Protein AF-W1YGS2-F1 (afdb_monomer_lite)

Structure (mmCIF, N/CA/C/O backbone):
data_AF-W1YGS2-F1
#
_entry.id   AF-W1YGS2-F1
#
loop_
_atom_site.group_PDB
_atom_site.id
_atom_site.type_symbol
_atom_site.label_atom_id
_atom_site.label_alt_id
_atom_site.label_comp_id
_atom_site.label_asym_id
_atom_site.label_entity_id
_atom_site.label_seq_id
_atom_site.pdbx_PDB_ins_code
_atom_site.Cartn_x
_atom_site.Cartn_y
_atom_site.Cartn_z
_atom_site.occupancy
_atom_site.B_iso_or_equiv
_atom_site.auth_seq_id
_atom_site.auth_comp_id
_atom_site.auth_asym_id
_atom_site.auth_atom_id
_atom_site.pdbx_PDB_model_num
ATOM 1 N N . LEU A 1 1 ? 27.357 -30.071 13.970 1.00 48.47 1 LEU A N 1
ATOM 2 C CA . LEU A 1 1 ? 26.968 -28.724 13.480 1.00 48.47 1 LEU A CA 1
ATOM 3 C C . LEU A 1 1 ? 25.657 -28.704 12.668 1.00 48.47 1 LEU A C 1
ATOM 5 O O . LEU A 1 1 ? 25.366 -27.689 12.059 1.00 48.47 1 LEU A O 1
ATOM 9 N N . ALA A 1 2 ? 24.820 -29.755 12.698 1.00 47.38 2 ALA A N 1
ATOM 10 C CA . ALA A 1 2 ? 23.568 -29.803 11.922 1.00 47.38 2 ALA A CA 1
ATOM 11 C C . ALA A 1 2 ? 22.277 -29.616 12.754 1.00 47.38 2 ALA A C 1
ATOM 13 O O . ALA A 1 2 ? 21.194 -29.570 12.188 1.00 47.38 2 ALA A O 1
ATOM 14 N N . ALA A 1 3 ? 22.363 -29.487 14.083 1.00 49.06 3 ALA A N 1
ATOM 15 C CA . ALA A 1 3 ? 21.178 -29.464 14.954 1.00 49.06 3 ALA A CA 1
ATOM 16 C C . ALA A 1 3 ? 20.721 -28.057 15.393 1.00 49.06 3 ALA A C 1
ATOM 18 O O . ALA A 1 3 ? 19.698 -27.930 16.053 1.00 49.06 3 ALA A O 1
ATOM 19 N N . ALA A 1 4 ? 21.448 -26.993 15.033 1.00 49.72 4 ALA A N 1
ATOM 20 C CA . ALA A 1 4 ? 21.151 -25.635 15.508 1.00 49.72 4 ALA A CA 1
ATOM 21 C C . ALA A 1 4 ? 20.282 -24.798 14.547 1.00 49.72 4 ALA A C 1
ATOM 23 O O . ALA A 1 4 ? 19.914 -23.678 14.883 1.00 49.72 4 ALA A O 1
ATOM 24 N N . VAL A 1 5 ? 19.937 -25.315 13.362 1.00 52.16 5 VAL A N 1
ATOM 25 C CA . VAL A 1 5 ? 19.240 -24.527 12.321 1.00 52.16 5 VAL A CA 1
ATOM 26 C C . VAL A 1 5 ? 17.708 -24.677 12.384 1.00 52.16 5 VAL A C 1
ATOM 28 O O . VAL A 1 5 ? 16.984 -23.893 11.784 1.00 52.16 5 VAL A O 1
ATOM 31 N N . ALA A 1 6 ? 17.177 -25.619 13.172 1.00 49.28 6 ALA A N 1
ATOM 32 C CA . ALA A 1 6 ? 15.731 -25.877 13.242 1.00 49.28 6 ALA A CA 1
ATOM 33 C C . ALA A 1 6 ? 14.948 -24.948 14.201 1.00 49.28 6 ALA A C 1
ATOM 35 O O . ALA A 1 6 ? 13.721 -24.953 14.186 1.00 49.28 6 ALA A O 1
ATOM 36 N N . GLY A 1 7 ? 15.624 -24.155 15.041 1.00 46.56 7 GLY A N 1
ATOM 37 C CA . GLY A 1 7 ? 14.976 -23.417 16.138 1.00 46.56 7 GLY A CA 1
ATOM 38 C C . GLY A 1 7 ? 14.415 -22.032 15.794 1.00 46.56 7 GLY A C 1
ATOM 39 O O . GLY A 1 7 ? 13.729 -21.442 16.621 1.00 46.56 7 GLY A O 1
ATOM 40 N N . ALA A 1 8 ? 14.692 -21.489 14.606 1.00 51.78 8 ALA A N 1
ATOM 41 C CA . ALA A 1 8 ? 14.402 -20.083 14.297 1.00 51.78 8 ALA A CA 1
ATOM 42 C C . ALA A 1 8 ? 13.065 -19.837 13.563 1.00 51.78 8 ALA A C 1
ATOM 44 O O . ALA A 1 8 ? 12.814 -18.718 13.127 1.00 51.78 8 ALA A O 1
ATOM 45 N N . VAL A 1 9 ? 12.208 -20.854 13.395 1.00 57.25 9 VAL A N 1
ATOM 46 C CA . VAL A 1 9 ? 11.039 -20.768 12.490 1.00 57.25 9 VAL A CA 1
ATOM 47 C C . VAL A 1 9 ? 9.723 -20.345 13.174 1.00 57.25 9 VAL A C 1
ATOM 49 O O . VAL A 1 9 ? 8.757 -20.074 12.474 1.00 57.25 9 VAL A O 1
ATOM 52 N N . LEU A 1 10 ? 9.619 -20.228 14.505 1.00 57.44 10 LEU A N 1
ATOM 53 C CA . LEU A 1 10 ? 8.288 -20.226 15.158 1.00 57.44 10 LEU A CA 1
ATOM 54 C C . LEU A 1 10 ? 7.930 -19.059 16.093 1.00 57.44 10 LEU A C 1
ATOM 56 O O . LEU A 1 10 ? 7.229 -19.279 17.075 1.00 57.44 10 LEU A O 1
ATOM 60 N N . LEU A 1 11 ? 8.314 -17.811 15.807 1.00 58.38 11 LEU A N 1
ATOM 61 C CA . LEU A 1 11 ? 7.813 -16.668 16.597 1.00 58.38 11 LEU A CA 1
ATOM 62 C C . LEU A 1 11 ? 7.408 -15.465 15.733 1.00 58.38 11 LEU A C 1
ATOM 64 O O . LEU A 1 11 ? 7.808 -14.332 15.980 1.00 58.38 11 LEU A O 1
ATOM 68 N N . SER A 1 12 ? 6.553 -15.688 14.736 1.00 61.69 12 SER A N 1
ATOM 69 C CA . SER A 1 12 ? 5.640 -14.625 14.306 1.00 61.69 12 SER A CA 1
ATOM 70 C C . SER A 1 12 ? 4.509 -14.559 15.332 1.00 61.69 12 SER A C 1
ATOM 72 O O . SER A 1 12 ? 3.530 -15.293 15.231 1.00 61.69 12 SER A O 1
ATOM 74 N N . SER A 1 13 ? 4.657 -13.732 16.366 1.00 66.62 13 SER A N 1
ATOM 75 C CA . SER A 1 13 ? 3.575 -13.445 17.309 1.00 66.62 13 SER A CA 1
ATOM 76 C C . SER A 1 13 ? 2.469 -12.685 16.573 1.00 66.62 13 SER A C 1
ATOM 78 O O . SER A 1 13 ? 2.516 -11.459 16.463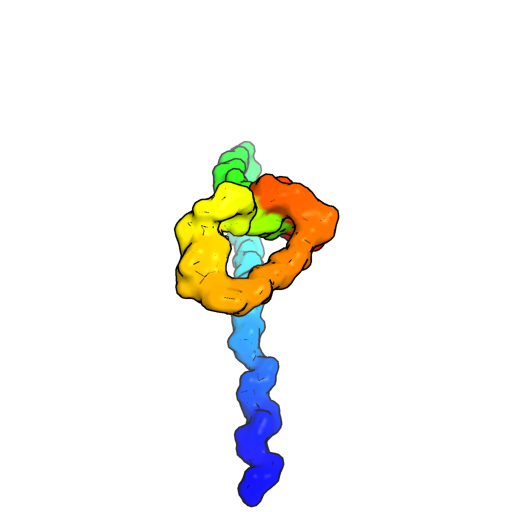 1.00 66.62 13 SER A O 1
ATOM 80 N N . ALA A 1 14 ? 1.491 -13.403 16.023 1.00 69.25 14 ALA A N 1
ATOM 81 C CA . ALA A 1 14 ? 0.254 -12.788 15.570 1.00 69.25 14 ALA A CA 1
ATOM 82 C C . ALA A 1 14 ? -0.405 -12.113 16.782 1.00 69.25 14 ALA A C 1
ATOM 84 O O . ALA A 1 14 ? -0.629 -12.759 17.807 1.00 69.25 14 ALA A O 1
ATOM 85 N N . ALA A 1 15 ? -0.675 -10.810 16.691 1.00 75.31 15 ALA A N 1
ATOM 86 C CA . ALA A 1 15 ? -1.435 -10.116 17.718 1.00 75.31 15 ALA A CA 1
ATOM 87 C C . ALA A 1 15 ? -2.828 -10.755 17.797 1.00 75.31 15 ALA A C 1
ATOM 89 O O . ALA A 1 15 ? -3.580 -10.735 16.823 1.00 75.31 15 ALA A O 1
ATOM 90 N N . GLN A 1 16 ? -3.158 -11.355 18.938 1.00 73.88 16 GLN A N 1
ATOM 91 C CA . GLN A 1 16 ? -4.502 -11.8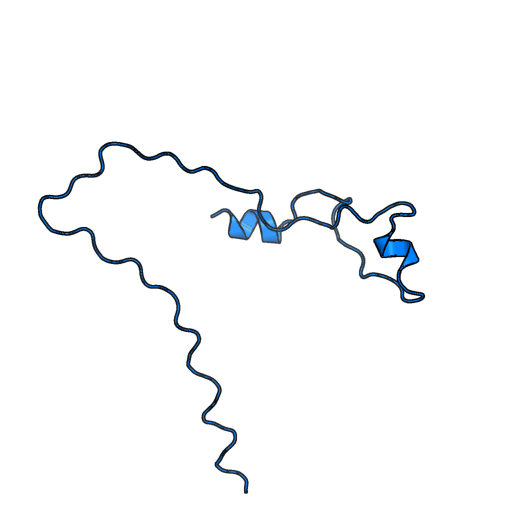59 19.187 1.00 73.88 16 GLN A CA 1
ATOM 92 C C . GLN A 1 16 ? -5.351 -10.722 19.751 1.00 73.88 16 GLN A C 1
ATOM 94 O O . GLN A 1 16 ? -4.917 -10.004 20.653 1.00 73.88 16 GLN A O 1
ATOM 99 N N . ALA A 1 17 ? -6.562 -10.556 19.219 1.00 76.88 17 ALA A N 1
ATOM 100 C CA . ALA A 1 17 ? -7.520 -9.625 19.792 1.00 76.88 17 ALA A CA 1
ATOM 101 C C . ALA A 1 17 ? -7.878 -10.082 21.213 1.00 76.88 17 ALA A C 1
ATOM 103 O O . ALA A 1 17 ? -8.215 -11.247 21.434 1.00 76.88 17 ALA A O 1
ATOM 104 N N . GLN A 1 18 ? -7.800 -9.167 22.177 1.00 80.62 18 GLN A N 1
ATOM 105 C CA . GLN A 1 18 ? -8.317 -9.427 23.515 1.00 80.62 18 GLN A CA 1
ATOM 106 C C . GLN A 1 18 ? -9.840 -9.534 23.446 1.00 80.62 18 GLN A C 1
ATOM 108 O O . GLN A 1 18 ? -10.498 -8.769 22.737 1.00 80.62 18 GLN A O 1
ATOM 113 N N . THR A 1 19 ? -10.405 -10.478 24.191 1.00 84.88 19 THR A N 1
ATOM 114 C CA . THR A 1 19 ? -11.856 -10.592 24.333 1.00 84.88 19 THR A CA 1
ATOM 115 C C . THR A 1 19 ? -12.403 -9.363 25.050 1.00 84.88 19 THR A C 1
ATOM 117 O O . THR A 1 19 ? -11.788 -8.870 25.998 1.00 84.88 19 THR A O 1
ATOM 120 N N . THR A 1 20 ? -13.568 -8.881 24.624 1.00 88.75 20 THR A N 1
ATOM 121 C CA . THR A 1 20 ? -14.256 -7.776 25.299 1.00 88.75 20 THR A CA 1
ATOM 122 C C . THR A 1 20 ? -14.558 -8.165 26.754 1.00 88.75 20 THR A C 1
ATOM 124 O O . THR A 1 20 ? -15.147 -9.225 26.970 1.00 88.75 20 THR A O 1
ATOM 127 N N . PRO A 1 21 ? -14.154 -7.357 27.754 1.00 91.62 21 PRO A N 1
ATOM 128 C CA . PRO A 1 21 ? -14.492 -7.615 29.153 1.00 91.62 21 PRO A CA 1
ATOM 129 C C . PRO A 1 21 ? -16.007 -7.676 29.390 1.00 91.62 21 PRO A C 1
ATOM 131 O O . PRO A 1 21 ? -16.777 -7.011 28.692 1.00 91.62 21 PRO A O 1
ATOM 134 N N . GLU A 1 22 ? -16.442 -8.432 30.403 1.00 92.50 22 GLU A N 1
ATOM 135 C CA . GLU A 1 22 ? -17.858 -8.483 30.784 1.00 92.50 22 GLU A CA 1
ATOM 136 C C . GLU A 1 22 ? -18.401 -7.087 31.134 1.00 92.50 22 GLU A C 1
ATOM 138 O O . GLU A 1 22 ? -17.729 -6.270 31.766 1.00 92.50 22 GLU A O 1
ATOM 143 N N . GLY A 1 23 ? -19.634 -6.806 30.706 1.00 94.44 23 GLY A N 1
ATOM 144 C CA . GLY A 1 23 ? -20.317 -5.532 30.953 1.00 94.44 23 GLY A CA 1
ATOM 145 C C . GLY A 1 23 ? -19.966 -4.394 29.986 1.00 94.44 23 GLY A C 1
ATOM 146 O O . GLY A 1 23 ? -20.597 -3.341 30.053 1.00 94.44 23 GLY A O 1
ATOM 147 N N . TYR A 1 24 ? -19.017 -4.582 29.063 1.00 95.12 24 TYR A N 1
ATOM 148 C CA . TYR A 1 24 ? -18.694 -3.587 28.037 1.00 95.12 24 TYR A CA 1
ATOM 149 C C . TYR A 1 24 ? -19.540 -3.813 26.778 1.00 95.12 24 TYR A C 1
ATOM 151 O O . TYR A 1 24 ? -19.528 -4.895 26.196 1.00 95.12 24 TYR A O 1
ATOM 159 N N . GLN A 1 25 ? -20.234 -2.767 26.321 1.00 94.50 25 GLN A N 1
ATOM 160 C CA . GLN A 1 25 ? -21.003 -2.766 25.074 1.00 94.50 25 GLN A CA 1
ATOM 161 C C . GLN A 1 25 ? -20.449 -1.704 24.123 1.00 94.50 25 GLN A C 1
ATOM 163 O O . GLN A 1 25 ? -20.372 -0.523 24.465 1.00 94.50 25 GLN A O 1
ATOM 168 N N . LEU A 1 26 ? -20.094 -2.117 22.906 1.00 93.75 26 LEU A N 1
ATOM 169 C CA . LEU A 1 26 ? -19.701 -1.197 21.845 1.00 93.75 26 LEU A CA 1
ATOM 170 C C . LEU A 1 26 ? -20.893 -0.311 21.468 1.00 93.75 26 LEU A C 1
ATOM 172 O O . LEU A 1 26 ? -21.959 -0.835 21.141 1.00 93.75 26 LEU A O 1
ATOM 176 N N . GLN A 1 27 ? -20.707 1.009 21.503 1.00 97.38 27 GLN A N 1
ATOM 177 C CA . GLN A 1 27 ? -21.752 1.969 21.127 1.00 97.38 27 GLN A CA 1
ATOM 178 C C . GLN A 1 27 ? -21.557 2.534 19.719 1.00 97.38 27 GLN A C 1
ATOM 180 O O . GLN A 1 27 ? -22.523 2.674 18.977 1.00 97.38 27 GLN A O 1
ATOM 185 N N . GLN A 1 28 ? -20.317 2.843 19.334 1.00 97.38 28 GLN A N 1
ATOM 186 C CA . GLN A 1 28 ? -20.006 3.416 18.027 1.00 97.38 28 GLN A CA 1
ATOM 187 C C . GLN A 1 28 ? -18.551 3.133 17.646 1.00 97.38 28 GLN A C 1
ATOM 189 O O . GLN A 1 28 ? -17.684 3.032 18.514 1.00 97.38 28 GLN A O 1
ATOM 194 N N . VAL A 1 29 ? -18.284 3.039 16.340 1.00 96.62 29 VAL A N 1
ATOM 195 C CA . VAL A 1 29 ? -16.933 2.935 15.776 1.00 96.62 29 VAL A CA 1
ATOM 196 C C . VAL A 1 29 ? -16.751 3.976 14.679 1.00 96.62 29 VAL A C 1
ATOM 198 O O . VAL A 1 29 ? -17.666 4.240 13.902 1.00 96.62 29 VAL A O 1
ATOM 201 N N . LEU A 1 30 ? -15.543 4.527 14.596 1.00 97.25 30 LEU A N 1
ATOM 202 C CA . LEU A 1 30 ? -15.038 5.248 13.435 1.00 97.25 30 LEU A CA 1
ATOM 203 C C . LEU A 1 30 ? -13.688 4.635 13.063 1.00 97.25 30 LEU A C 1
ATOM 205 O O . LEU A 1 30 ? -12.778 4.592 13.889 1.00 97.25 30 LEU A O 1
ATOM 209 N N . MET A 1 31 ? -13.565 4.159 11.825 1.00 94.38 31 MET A N 1
ATOM 210 C CA . MET A 1 31 ? -12.321 3.609 11.286 1.00 94.38 31 MET A CA 1
ATOM 211 C C . MET A 1 31 ? -11.813 4.504 10.159 1.00 94.38 31 MET A C 1
ATOM 213 O O . MET A 1 31 ? -12.440 4.610 9.108 1.00 94.38 31 MET A O 1
ATOM 217 N N . MET A 1 32 ? -10.658 5.133 10.375 1.00 96.50 32 MET A N 1
ATOM 218 C CA . MET A 1 32 ? -9.934 5.852 9.326 1.00 96.50 32 MET A CA 1
ATOM 219 C C . MET A 1 32 ? -9.019 4.866 8.607 1.00 96.50 32 MET A C 1
ATOM 221 O O . MET A 1 32 ? -7.879 4.656 9.021 1.00 96.50 32 MET A O 1
ATOM 225 N N . SER A 1 33 ? -9.540 4.227 7.561 1.00 93.12 33 SER A N 1
ATOM 226 C CA . SER A 1 33 ? -8.774 3.238 6.803 1.00 93.12 33 SER A CA 1
ATOM 227 C C . SER A 1 33 ? -7.895 3.893 5.740 1.00 93.12 33 SER A C 1
ATOM 229 O O . SER A 1 33 ? -8.301 4.835 5.054 1.00 93.12 33 SER A O 1
ATOM 231 N N . ARG A 1 34 ? -6.684 3.363 5.578 1.00 95.75 34 ARG A N 1
ATOM 232 C CA . ARG A 1 34 ? -5.849 3.620 4.403 1.00 95.75 34 ARG A CA 1
ATOM 233 C C . ARG A 1 34 ? -6.204 2.587 3.334 1.00 95.75 34 ARG A C 1
ATOM 235 O O . ARG A 1 34 ? -6.551 1.465 3.666 1.00 95.75 34 ARG A O 1
ATOM 242 N N . HIS A 1 35 ? -6.015 2.936 2.064 1.00 95.00 35 HIS A N 1
ATOM 243 C CA . HIS A 1 35 ? -6.006 1.949 0.985 1.00 95.00 35 HIS A CA 1
ATOM 244 C C . HIS A 1 35 ? -5.014 0.798 1.275 1.00 95.00 35 HIS A C 1
ATOM 246 O O . HIS A 1 35 ? -3.925 1.019 1.828 1.00 95.00 35 HIS A O 1
ATOM 252 N N . ASN A 1 36 ? -5.340 -0.407 0.818 1.00 95.94 36 ASN A N 1
ATOM 253 C CA . ASN A 1 36 ? -4.436 -1.554 0.875 1.00 95.94 36 ASN A CA 1
ATOM 254 C C . ASN A 1 36 ? -3.386 -1.534 -0.261 1.00 95.94 36 ASN A C 1
ATOM 256 O O . ASN A 1 36 ? -3.014 -0.472 -0.783 1.00 95.94 36 ASN A O 1
ATOM 260 N N . LEU A 1 37 ? -2.843 -2.705 -0.608 1.00 96.44 37 LEU A N 1
ATOM 261 C CA . LEU A 1 37 ? -1.757 -2.878 -1.569 1.00 96.44 37 LEU A CA 1
ATOM 262 C C . L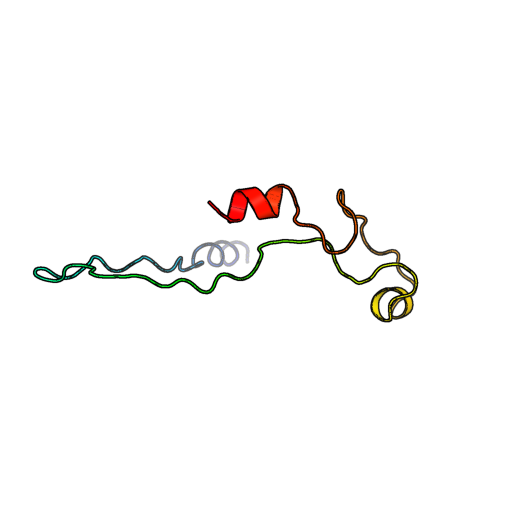EU A 1 37 ? -2.122 -2.372 -2.971 1.00 96.44 37 LEU A C 1
ATOM 264 O O . LEU A 1 37 ? -3.032 -2.881 -3.631 1.00 96.44 37 LEU A O 1
ATOM 268 N N . ARG A 1 38 ? -1.318 -1.429 -3.458 1.00 95.44 38 ARG A N 1
ATOM 269 C CA . ARG A 1 38 ? -1.459 -0.779 -4.761 1.00 95.44 38 ARG A CA 1
ATOM 270 C C . ARG A 1 38 ? -0.141 -0.770 -5.524 1.00 95.44 38 ARG A C 1
ATOM 272 O O . ARG A 1 38 ? 0.922 -0.785 -4.899 1.00 95.44 38 ARG A O 1
ATOM 279 N N . ALA A 1 39 ? -0.219 -0.683 -6.849 1.00 94.75 39 ALA A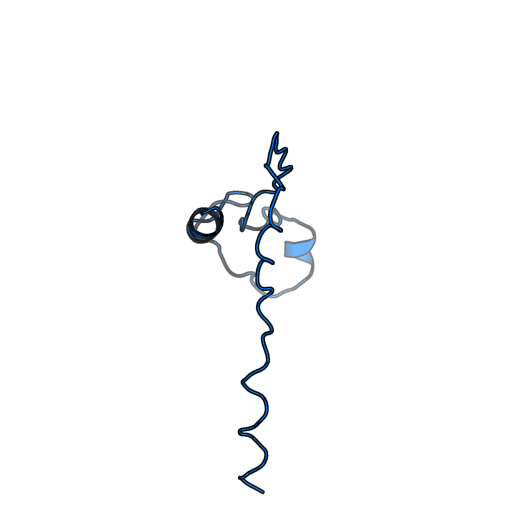 N 1
ATOM 280 C CA . ALA A 1 39 ? 0.962 -0.493 -7.681 1.00 94.75 39 ALA A CA 1
ATOM 281 C C . ALA A 1 39 ? 1.661 0.847 -7.352 1.00 94.75 39 ALA A C 1
ATOM 283 O O . ALA A 1 39 ? 0.993 1.814 -6.953 1.00 94.75 39 ALA A O 1
ATOM 284 N N . PRO A 1 40 ? 2.996 0.940 -7.512 1.00 91.81 40 PRO A N 1
ATOM 285 C CA . PRO A 1 40 ? 3.746 2.167 -7.290 1.00 91.81 40 PRO A CA 1
ATOM 286 C C . PRO A 1 40 ? 3.183 3.352 -8.079 1.00 91.81 40 PRO A C 1
ATOM 288 O O . PRO A 1 40 ? 2.672 3.202 -9.184 1.00 91.81 40 PRO A O 1
ATOM 291 N N . LEU A 1 41 ? 3.349 4.556 -7.528 1.00 85.81 41 LEU A N 1
ATOM 292 C CA . LEU A 1 41 ? 3.147 5.819 -8.261 1.00 85.81 41 LEU A CA 1
ATOM 293 C C . LEU A 1 41 ? 4.364 6.193 -9.120 1.00 85.81 41 LEU A C 1
ATOM 295 O O . LEU A 1 41 ? 4.437 7.287 -9.666 1.00 85.81 41 LEU A O 1
ATOM 299 N N . ALA A 1 42 ? 5.364 5.317 -9.141 1.00 72.56 42 ALA A N 1
ATOM 300 C CA . ALA A 1 42 ? 6.669 5.537 -9.726 1.00 72.56 42 ALA A CA 1
ATOM 301 C C . ALA A 1 42 ? 6.697 5.078 -11.187 1.00 72.56 42 ALA A C 1
ATOM 303 O O . ALA A 1 42 ? 7.415 4.151 -11.539 1.00 72.56 42 ALA A O 1
ATOM 304 N N . ASN A 1 43 ? 5.877 5.698 -12.022 1.00 69.06 43 ASN A N 1
ATOM 305 C CA . ASN A 1 43 ? 5.816 5.455 -13.458 1.00 69.06 43 ASN A CA 1
ATOM 306 C C . ASN A 1 43 ? 6.176 6.727 -14.249 1.00 69.06 43 ASN A C 1
ATOM 308 O O . ASN A 1 43 ? 6.144 7.830 -13.703 1.00 69.06 43 ASN A O 1
ATOM 312 N N . ASN A 1 44 ? 6.490 6.568 -15.539 1.00 64.69 44 ASN A N 1
ATOM 313 C CA . ASN A 1 44 ? 6.647 7.648 -16.526 1.00 64.69 44 ASN A CA 1
ATOM 314 C C . ASN A 1 44 ? 7.744 8.688 -16.212 1.00 64.69 44 ASN A C 1
ATOM 316 O O . ASN A 1 44 ? 7.499 9.894 -16.237 1.00 64.69 44 ASN A O 1
ATOM 320 N N . GLY A 1 45 ? 8.960 8.243 -15.926 1.00 67.44 45 GLY A N 1
ATOM 321 C CA . GLY A 1 45 ? 10.119 9.087 -15.645 1.00 67.44 45 GLY A CA 1
ATOM 322 C C . GLY A 1 45 ? 10.231 9.525 -14.186 1.00 67.44 45 GLY A C 1
ATOM 323 O O . GLY A 1 45 ? 10.898 10.518 -13.899 1.00 67.44 45 GLY A O 1
ATOM 324 N N . SER A 1 46 ? 9.584 8.821 -13.253 1.00 80.69 46 SER A N 1
ATOM 325 C CA . SER A 1 46 ? 9.656 9.155 -11.825 1.00 80.69 46 SER A CA 1
ATOM 326 C C . SER A 1 46 ? 11.096 9.089 -11.285 1.00 80.69 46 SER A C 1
ATOM 328 O O . SER A 1 46 ? 11.936 8.364 -11.817 1.00 80.69 46 SER A O 1
ATOM 330 N N . VAL A 1 47 ? 11.391 9.787 -1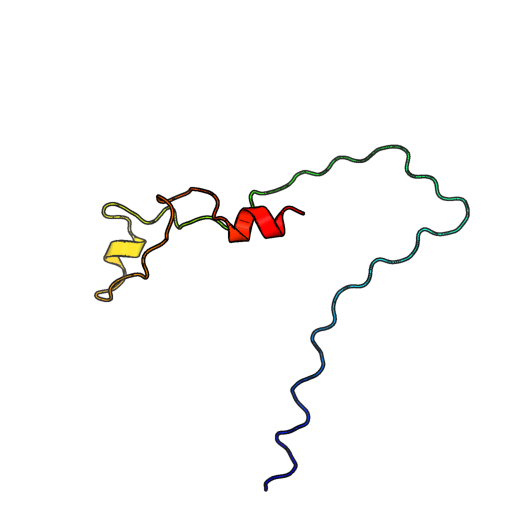0.178 1.00 84.06 47 VAL A N 1
ATOM 331 C CA . VAL A 1 47 ? 12.721 9.716 -9.530 1.00 84.06 47 VAL A CA 1
ATOM 332 C C . VAL A 1 47 ? 13.122 8.269 -9.245 1.00 84.06 47 VAL A C 1
ATOM 334 O O . VAL A 1 47 ? 14.266 7.897 -9.473 1.00 84.06 47 VAL A O 1
ATOM 337 N N . LEU A 1 48 ? 12.177 7.439 -8.798 1.00 80.44 48 LEU A N 1
ATOM 338 C CA . LEU A 1 48 ? 12.401 6.017 -8.527 1.00 80.44 48 LEU A CA 1
ATOM 339 C C . LEU A 1 48 ? 12.822 5.239 -9.782 1.00 80.44 48 LEU A C 1
ATOM 341 O O . LEU A 1 48 ? 13.719 4.405 -9.702 1.00 80.44 48 LEU A O 1
ATOM 345 N N . GLU A 1 49 ? 12.234 5.549 -10.936 1.00 81.88 49 GLU A N 1
ATOM 346 C CA . GLU A 1 49 ? 12.615 4.952 -12.222 1.00 81.88 49 GLU A CA 1
ATOM 347 C C . GLU A 1 49 ? 14.049 5.330 -12.615 1.00 81.88 49 GLU A C 1
ATOM 349 O O . GLU A 1 49 ? 14.808 4.483 -13.067 1.00 81.88 49 GLU A O 1
ATOM 354 N N . GLN A 1 50 ? 14.453 6.577 -12.360 1.00 86.81 50 GLN A N 1
ATOM 355 C CA . GLN A 1 50 ? 15.796 7.080 -12.678 1.00 86.81 50 GLN A CA 1
ATOM 356 C C . GLN A 1 50 ? 16.860 6.724 -11.626 1.00 86.81 50 GLN A C 1
ATOM 358 O O . GLN A 1 50 ? 18.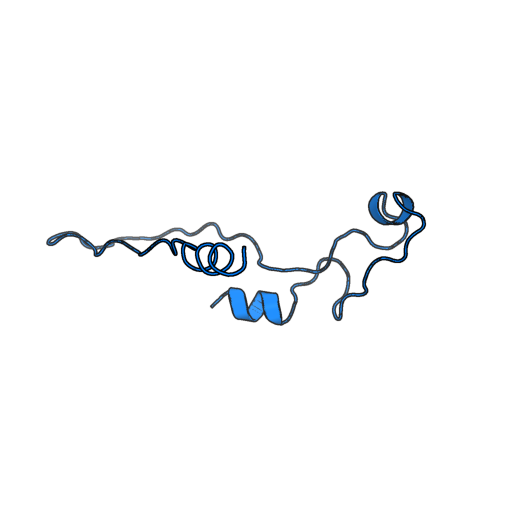051 6.932 -11.850 1.00 86.81 50 GLN A O 1
ATOM 363 N N . SER A 1 51 ? 16.455 6.211 -10.461 1.00 90.50 51 SER A N 1
ATOM 364 C CA . SER A 1 51 ? 17.358 5.985 -9.321 1.00 90.50 51 SER A CA 1
ATOM 365 C C . SER A 1 51 ? 18.246 4.748 -9.476 1.00 90.50 51 SER A C 1
ATOM 367 O O . SER A 1 51 ? 19.128 4.517 -8.650 1.00 90.50 51 SER A O 1
ATOM 369 N N . THR A 1 52 ? 18.010 3.921 -10.493 1.00 88.75 52 THR A N 1
ATOM 370 C CA . THR A 1 52 ? 18.740 2.671 -10.710 1.00 88.75 52 THR A CA 1
ATOM 371 C C . THR A 1 52 ? 18.795 2.324 -12.199 1.00 88.75 52 THR A C 1
ATOM 373 O O . THR A 1 52 ? 17.835 2.599 -12.913 1.00 88.75 52 THR A O 1
ATOM 376 N N . PRO A 1 53 ? 19.881 1.697 -12.691 1.00 88.69 53 PRO A N 1
ATOM 377 C CA . PRO A 1 53 ? 19.931 1.178 -14.058 1.00 88.69 53 PRO A CA 1
ATOM 378 C C . PRO A 1 53 ? 19.122 -0.120 -14.248 1.00 88.69 53 PRO A C 1
ATOM 380 O O . PRO A 1 53 ? 18.999 -0.605 -15.372 1.00 88.69 53 PRO A O 1
ATOM 383 N N . ASN A 1 54 ? 18.608 -0.720 -13.169 1.00 90.81 54 ASN A N 1
ATOM 384 C CA . ASN A 1 54 ? 17.858 -1.973 -13.229 1.00 90.81 54 ASN A CA 1
ATOM 385 C C . ASN A 1 54 ? 16.402 -1.745 -13.653 1.00 90.81 54 ASN A C 1
ATOM 387 O O . ASN A 1 54 ? 15.789 -0.742 -13.295 1.00 90.81 54 ASN A O 1
ATOM 391 N N . GLN A 1 55 ? 15.825 -2.732 -14.342 1.00 86.94 55 GLN A N 1
ATOM 392 C CA . GLN A 1 55 ? 14.395 -2.744 -14.647 1.00 86.94 55 GLN A CA 1
ATOM 393 C C . GLN A 1 55 ? 13.577 -3.027 -13.383 1.00 86.94 55 GLN A C 1
ATOM 395 O O . GLN A 1 55 ? 13.875 -3.960 -12.632 1.00 86.94 55 GLN A O 1
ATOM 400 N N . TRP A 1 56 ? 12.537 -2.226 -13.159 1.00 88.38 56 TRP A N 1
ATOM 401 C CA . TRP A 1 56 ? 11.582 -2.463 -12.083 1.00 88.38 56 TRP A CA 1
ATOM 402 C C . TRP A 1 56 ? 10.616 -3.592 -12.463 1.00 88.38 56 TRP A C 1
ATOM 404 O O . TRP A 1 56 ? 10.249 -3.706 -13.632 1.00 88.38 56 TRP A O 1
ATOM 414 N N . PRO A 1 57 ? 10.169 -4.419 -11.500 1.00 90.81 57 PRO A N 1
ATOM 415 C CA . PRO A 1 57 ? 9.124 -5.398 -11.762 1.00 90.81 57 PRO A CA 1
ATOM 416 C C . PRO A 1 57 ? 7.838 -4.714 -12.231 1.00 90.81 57 PRO A C 1
ATOM 418 O O . PRO A 1 57 ? 7.399 -3.725 -11.636 1.00 90.81 57 PRO A O 1
ATOM 421 N N . GLU A 1 58 ? 7.225 -5.269 -13.271 1.00 90.62 58 GLU A N 1
ATOM 422 C CA . GLU A 1 58 ? 5.930 -4.805 -13.754 1.00 90.62 58 GLU A CA 1
ATOM 423 C C . GLU A 1 58 ? 4.801 -5.249 -12.820 1.00 90.62 58 GLU A C 1
ATOM 425 O O . GLU A 1 58 ? 4.858 -6.305 -12.183 1.00 90.62 58 GLU A O 1
ATOM 430 N N . TRP A 1 59 ? 3.766 -4.417 -12.751 1.00 93.38 59 TRP A N 1
ATOM 431 C CA . TRP A 1 59 ? 2.529 -4.713 -12.039 1.00 93.38 59 TRP A CA 1
ATOM 432 C C . TRP A 1 59 ? 1.430 -5.014 -13.054 1.00 93.38 59 TRP A C 1
ATOM 434 O O . TRP A 1 59 ? 1.401 -4.448 -14.144 1.00 93.38 59 TRP A O 1
ATOM 444 N N . ASP A 1 60 ? 0.509 -5.890 -12.673 1.00 95.12 60 ASP A N 1
ATOM 445 C CA . ASP A 1 60 ? -0.657 -6.296 -13.463 1.00 95.12 60 ASP A CA 1
ATOM 446 C C . ASP A 1 60 ? -1.733 -5.202 -13.576 1.00 95.12 60 ASP A C 1
ATOM 448 O O . ASP A 1 60 ? -2.651 -5.307 -14.390 1.00 95.12 60 ASP A O 1
ATOM 452 N N . VAL A 1 61 ? -1.612 -4.140 -12.776 1.00 95.00 61 VAL A N 1
ATOM 453 C CA . VAL A 1 61 ? -2.498 -2.974 -12.770 1.00 95.00 61 VAL A CA 1
ATOM 454 C C . VAL A 1 61 ? -1.718 -1.678 -13.029 1.00 95.00 61 VAL A C 1
ATOM 456 O O . VAL A 1 61 ? -0.542 -1.578 -12.663 1.00 95.00 61 VAL A O 1
ATOM 459 N N . PRO A 1 62 ? -2.357 -0.643 -13.608 1.00 92.56 62 PRO A N 1
ATOM 460 C CA . PRO A 1 62 ? -1.737 0.667 -13.779 1.00 92.56 62 PRO A CA 1
ATOM 461 C C . PRO A 1 62 ? -1.234 1.279 -12.464 1.00 92.56 62 PRO A C 1
ATOM 463 O O . PRO A 1 62 ? -1.800 1.061 -11.389 1.00 92.56 62 PRO A O 1
ATOM 466 N N . GLY A 1 63 ? -0.195 2.112 -12.565 1.00 91.06 63 GLY A N 1
ATOM 467 C CA . GLY A 1 63 ? 0.420 2.778 -11.416 1.00 91.06 63 GLY A CA 1
ATOM 468 C C . GLY A 1 63 ? -0.595 3.502 -10.526 1.00 91.06 63 GLY A C 1
ATOM 469 O O . GLY A 1 63 ? -1.472 4.224 -11.002 1.00 91.06 63 GLY A O 1
ATOM 470 N N . GLY A 1 64 ? -0.481 3.288 -9.215 1.00 91.44 64 GLY A N 1
ATOM 471 C CA . GLY A 1 64 ? -1.370 3.851 -8.203 1.00 91.44 64 GLY A CA 1
ATOM 472 C C . GLY A 1 64 ? -2.677 3.098 -7.954 1.00 91.44 64 GLY A C 1
ATOM 473 O O . GLY A 1 64 ? -3.312 3.384 -6.937 1.00 91.44 64 GLY A O 1
ATOM 474 N N . GLN A 1 65 ? -3.068 2.144 -8.805 1.00 94.56 65 GLN A N 1
ATOM 475 C CA . GLN A 1 65 ? -4.311 1.388 -8.633 1.00 94.56 65 GLN A CA 1
ATOM 476 C C . GLN A 1 65 ? -4.183 0.260 -7.604 1.00 94.56 65 GLN A C 1
ATOM 478 O O . GLN A 1 65 ? -3.102 -0.294 -7.389 1.00 94.56 65 GLN A O 1
ATOM 483 N N . LEU A 1 66 ? -5.310 -0.079 -6.970 1.00 96.50 66 LEU A N 1
ATOM 484 C CA . LEU A 1 66 ? -5.418 -1.205 -6.046 1.00 96.50 66 LEU A CA 1
ATOM 485 C C . LEU A 1 66 ? -5.209 -2.526 -6.799 1.00 96.50 66 LEU A C 1
ATOM 487 O O . LEU A 1 66 ? -5.762 -2.731 -7.875 1.00 96.50 66 LEU A O 1
ATOM 491 N N . THR A 1 67 ? -4.425 -3.426 -6.214 1.00 96.88 67 THR A N 1
ATOM 492 C CA . THR A 1 67 ? -4.196 -4.767 -6.775 1.00 96.88 67 THR A CA 1
ATOM 493 C C . THR A 1 67 ? -5.308 -5.736 -6.373 1.00 96.88 67 THR A C 1
ATOM 495 O O . THR A 1 67 ? -5.961 -5.537 -5.347 1.00 96.88 67 THR A O 1
ATOM 498 N N . ALA A 1 68 ? -5.480 -6.842 -7.107 1.00 96.44 68 ALA A N 1
ATOM 499 C CA . ALA A 1 68 ? -6.423 -7.900 -6.719 1.00 96.44 68 ALA A CA 1
ATOM 500 C C . ALA A 1 68 ? -6.112 -8.463 -5.319 1.00 96.44 68 ALA A C 1
ATOM 502 O O . ALA A 1 68 ? -7.007 -8.628 -4.493 1.00 96.44 68 ALA A O 1
ATOM 503 N N . LYS A 1 69 ? -4.823 -8.672 -5.012 1.00 96.69 69 LYS A N 1
ATOM 504 C CA . LYS A 1 69 ? -4.370 -9.055 -3.667 1.00 96.69 69 LYS A CA 1
ATOM 505 C C . LYS A 1 69 ? -4.691 -7.980 -2.628 1.00 96.69 69 LYS A C 1
ATOM 507 O O . LYS A 1 69 ? -5.092 -8.321 -1.525 1.00 96.69 69 LYS A O 1
ATOM 512 N N . GLY A 1 70 ? -4.528 -6.705 -2.977 1.00 96.38 70 GLY A N 1
ATOM 513 C CA . GLY A 1 70 ? -4.939 -5.583 -2.136 1.00 96.38 70 GLY A CA 1
ATOM 514 C C . GLY A 1 70 ? -6.414 -5.677 -1.764 1.00 96.38 70 GLY A C 1
ATOM 515 O O . GLY A 1 70 ? -6.724 -5.594 -0.586 1.00 96.38 70 GLY A O 1
ATOM 516 N N . GLY A 1 71 ? -7.291 -5.957 -2.732 1.00 94.81 71 GLY A N 1
ATOM 517 C CA . GLY A 1 71 ? -8.719 -6.181 -2.480 1.00 94.81 71 GLY A CA 1
ATOM 518 C C . GLY A 1 71 ? -9.008 -7.376 -1.563 1.00 94.81 71 GLY A C 1
ATOM 519 O O . GLY A 1 71 ? -9.845 -7.267 -0.676 1.00 94.81 71 GLY A O 1
ATOM 520 N N . VAL A 1 72 ? -8.281 -8.489 -1.713 1.00 95.88 72 VAL A N 1
ATOM 521 C CA . VAL A 1 72 ? -8.396 -9.657 -0.811 1.00 95.88 72 VAL A CA 1
ATOM 522 C C . VAL A 1 72 ? -7.953 -9.338 0.620 1.00 95.88 72 VAL A C 1
ATOM 524 O O . VAL A 1 72 ? -8.388 -10.000 1.548 1.00 95.88 72 VAL A O 1
ATOM 527 N N . LEU A 1 73 ? -7.088 -8.345 0.816 1.00 93.31 73 LEU A N 1
ATOM 528 C CA . LEU A 1 73 ? -6.600 -7.954 2.140 1.00 93.31 73 LEU A CA 1
ATOM 529 C C . LEU A 1 73 ? -7.468 -6.881 2.818 1.00 93.31 73 LEU A C 1
ATOM 531 O O . LEU A 1 73 ? -7.164 -6.498 3.945 1.00 93.31 73 LEU A O 1
ATOM 535 N N . GLU A 1 74 ? -8.488 -6.353 2.137 1.00 83.75 74 GLU A N 1
ATOM 536 C CA . GLU A 1 74 ? -9.472 -5.420 2.716 1.00 83.75 74 GLU A CA 1
ATOM 537 C C . GLU A 1 74 ? -10.610 -6.155 3.465 1.00 83.75 74 GLU A C 1
ATOM 539 O O . GLU A 1 74 ? -11.439 -5.498 4.094 1.00 83.75 74 GLU A O 1
ATOM 544 N N . ILE A 1 75 ? -10.664 -7.494 3.387 1.00 66.62 75 ILE A N 1
ATOM 545 C CA . ILE A 1 75 ? -11.660 -8.376 4.030 1.00 66.62 75 ILE A CA 1
ATOM 546 C C . ILE A 1 75 ? -11.041 -9.204 5.157 1.00 66.62 75 ILE A C 1
ATOM 548 O O . ILE A 1 75 ? -11.782 -9.473 6.128 1.00 66.62 75 ILE A O 1
#

Sequence (75 aa):
LAAAVAGAVLLSSAAQAQTTPEGYQLQQVLMMSRHNLRAPLANNGSVLEQSTPNQWPEWDVPGGQLTAKGGVLEI

Organism: NCBI:txid408170

Radius of gyration: 21.25 Å; chains: 1; bounding box: 49×40×48 Å

pLDDT: mean 82.72, std 15.8, range [46.56, 97.38]

InterPro domains:
  IPR029033 Histidine phosphatase superfamily [G3DSA:3.40.50.1240] (12-74)
  IPR029033 Histidine phosphatase superfamily [SSF53254] (20-70)
  IPR033379 Histidine acid phosphatase active site [PS00616] (26-40)

Foldseek 3Di:
DPPPPPPPDDDPPDDDDDDDDPPDDDDDDDDPDDQFDFAALQDDPRPVCVVDPDDDDDDPDPHPDQDPVSVVVVD

Secondary structure (DSSP, 8-state):
--SSSGGGS----PPPPPPPPTT---------PPP-SB--S--SS-HHHHT-SSPPPP-SS-TTPBPHHHHHTT-